Protein AF-A0A3D0SED1-F1 (afdb_monomer_lite)

Structure (mmCIF, N/CA/C/O backbone):
data_AF-A0A3D0SED1-F1
#
_entry.id   AF-A0A3D0SED1-F1
#
loop_
_atom_site.group_PDB
_atom_site.id
_atom_site.type_symbol
_atom_site.label_atom_id
_atom_site.label_alt_id
_atom_site.label_comp_id
_atom_site.label_asym_id
_atom_site.label_entity_id
_atom_site.label_seq_id
_atom_site.pdbx_PDB_ins_code
_atom_site.Cartn_x
_atom_site.Cartn_y
_atom_site.Cartn_z
_atom_site.occupancy
_atom_site.B_iso_or_equiv
_atom_site.auth_seq_id
_atom_site.auth_comp_id
_atom_site.auth_asym_id
_atom_site.auth_atom_id
_atom_site.pdbx_PDB_model_num
ATOM 1 N N . MET A 1 1 ? 14.960 -1.682 0.510 1.00 45.69 1 MET A N 1
ATOM 2 C CA . MET A 1 1 ? 14.486 -1.240 1.834 1.00 45.69 1 MET A CA 1
ATOM 3 C C . MET A 1 1 ? 13.355 -2.169 2.238 1.00 45.69 1 MET A C 1
ATOM 5 O O . MET A 1 1 ? 12.245 -2.011 1.756 1.00 45.69 1 MET A O 1
ATOM 9 N N . TYR A 1 2 ? 13.672 -3.222 2.992 1.00 47.41 2 TYR A N 1
ATOM 10 C CA . TYR A 1 2 ? 12.662 -4.076 3.616 1.00 47.41 2 TYR A CA 1
ATOM 11 C C . TYR A 1 2 ? 12.161 -3.319 4.845 1.00 47.41 2 TYR A C 1
ATOM 13 O O . TYR A 1 2 ? 12.913 -3.171 5.805 1.00 47.41 2 TYR A O 1
ATOM 21 N N . TYR A 1 3 ? 10.938 -2.792 4.810 1.00 55.44 3 TYR A N 1
ATOM 22 C CA . TYR A 1 3 ? 10.293 -2.352 6.043 1.00 55.44 3 TYR A CA 1
ATOM 23 C C . TYR A 1 3 ? 9.943 -3.612 6.838 1.00 55.44 3 TYR A C 1
ATOM 25 O O . TYR A 1 3 ? 9.195 -4.444 6.315 1.00 55.44 3 TYR A O 1
ATOM 33 N N . PRO A 1 4 ? 10.480 -3.806 8.057 1.00 55.47 4 PRO A N 1
ATOM 34 C CA . PRO A 1 4 ? 10.055 -4.914 8.890 1.00 55.47 4 PRO A CA 1
ATOM 35 C C . PRO A 1 4 ? 8.560 -4.737 9.139 1.00 55.47 4 PRO A C 1
ATOM 37 O O . PRO A 1 4 ? 8.108 -3.704 9.636 1.00 55.47 4 PRO A O 1
ATOM 40 N N . PHE A 1 5 ? 7.802 -5.738 8.709 1.00 58.34 5 PHE A N 1
ATOM 41 C CA . PHE A 1 5 ? 6.358 -5.823 8.812 1.00 58.34 5 PHE A CA 1
ATOM 42 C C . PHE A 1 5 ? 5.927 -5.626 10.269 1.00 58.34 5 PHE A C 1
ATOM 44 O O . PHE A 1 5 ? 5.911 -6.557 11.070 1.00 58.34 5 PHE A O 1
ATOM 51 N N . SER A 1 6 ? 5.606 -4.390 10.650 1.00 65.12 6 SER A N 1
ATOM 52 C CA . SER A 1 6 ? 5.212 -4.068 12.021 1.00 65.12 6 SER A CA 1
ATOM 53 C C . SER A 1 6 ? 3.707 -4.266 12.171 1.00 65.12 6 SER A C 1
ATOM 55 O O . SER A 1 6 ? 2.953 -3.332 12.449 1.00 65.12 6 SER A O 1
ATOM 57 N N . TRP A 1 7 ? 3.254 -5.507 11.958 1.00 68.19 7 TRP A N 1
ATOM 58 C CA . TRP A 1 7 ? 1.855 -5.896 12.162 1.00 68.19 7 TRP A CA 1
ATOM 59 C C . TRP A 1 7 ? 1.378 -5.530 13.568 1.00 68.19 7 TRP A C 1
ATOM 61 O O . TRP A 1 7 ? 0.253 -5.078 13.749 1.00 68.19 7 TRP A O 1
ATOM 71 N N . ILE A 1 8 ? 2.300 -5.583 14.529 1.00 71.62 8 ILE A N 1
ATOM 72 C CA . ILE A 1 8 ? 2.125 -5.173 15.922 1.00 71.62 8 ILE A CA 1
ATOM 73 C C . ILE A 1 8 ? 1.578 -3.745 16.039 1.00 71.62 8 ILE A C 1
ATOM 75 O O . ILE A 1 8 ? 0.652 -3.522 16.808 1.00 71.62 8 ILE A O 1
ATOM 79 N N . LYS A 1 9 ? 2.068 -2.774 15.254 1.00 74.94 9 LYS A N 1
ATOM 80 C CA . LYS A 1 9 ? 1.563 -1.387 15.310 1.00 74.94 9 LYS A CA 1
ATOM 81 C C . LYS A 1 9 ? 0.135 -1.263 14.779 1.00 74.94 9 LYS A C 1
ATOM 83 O O . LYS A 1 9 ? -0.643 -0.458 15.286 1.00 74.94 9 LYS A O 1
ATOM 88 N N . SER A 1 10 ? -0.209 -2.052 13.762 1.00 73.69 10 SER A N 1
ATOM 89 C CA . SER A 1 10 ? -1.560 -2.058 13.188 1.00 73.69 10 SER A CA 1
ATOM 90 C C . SER A 1 10 ? -2.554 -2.735 14.129 1.00 73.69 10 SER A C 1
ATOM 92 O O . SER A 1 10 ? -3.628 -2.190 14.373 1.00 73.69 10 SER A O 1
ATOM 94 N N . VAL A 1 11 ? -2.160 -3.864 14.725 1.00 77.12 11 VAL A N 1
ATOM 95 C CA . VAL A 1 11 ? -2.939 -4.558 15.756 1.00 77.12 11 VAL A CA 1
ATOM 96 C C . VAL A 1 11 ? -3.101 -3.674 16.991 1.00 77.12 11 VAL A C 1
ATOM 98 O O . VAL A 1 11 ? -4.217 -3.510 17.460 1.00 77.12 11 VAL A O 1
ATOM 101 N N . ALA A 1 12 ? -2.042 -3.013 17.464 1.00 81.56 12 ALA A N 1
ATOM 102 C CA . ALA A 1 12 ? -2.124 -2.095 18.600 1.00 81.56 12 ALA A CA 1
ATOM 103 C C . ALA A 1 12 ? -3.096 -0.932 18.344 1.00 81.56 12 ALA A C 1
ATOM 105 O O . ALA A 1 12 ? -3.866 -0.574 19.229 1.00 81.56 12 ALA A O 1
ATOM 106 N N . ARG A 1 13 ? -3.112 -0.368 17.128 1.00 81.00 13 ARG A N 1
ATOM 107 C CA . ARG A 1 13 ? -4.069 0.684 16.749 1.00 81.00 13 ARG A CA 1
ATOM 108 C C . ARG A 1 13 ? -5.511 0.169 16.731 1.00 81.00 13 ARG A C 1
ATOM 110 O O . ARG A 1 13 ? -6.398 0.875 17.198 1.00 81.00 13 ARG A O 1
ATOM 117 N N . LEU A 1 14 ? -5.740 -1.042 16.217 1.00 82.00 14 LEU A N 1
ATOM 118 C CA . LEU A 1 14 ? -7.056 -1.692 16.240 1.00 82.00 14 LE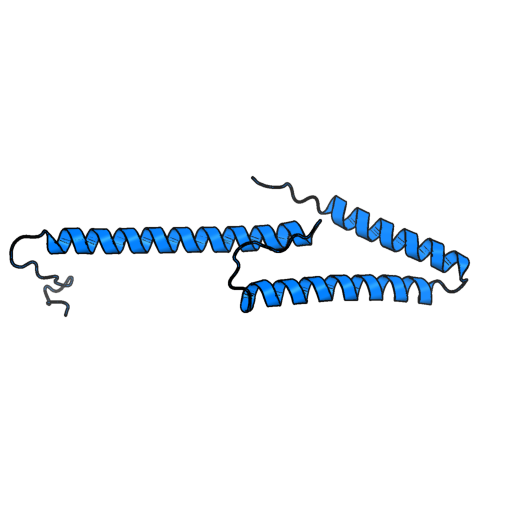U A CA 1
ATOM 119 C C . LEU A 1 14 ? -7.523 -1.960 17.672 1.00 82.00 14 LEU A C 1
ATOM 121 O O . LEU A 1 14 ? -8.655 -1.638 18.014 1.00 82.00 14 LEU A O 1
ATOM 125 N N . VAL A 1 15 ? -6.640 -2.493 18.515 1.00 82.00 15 VAL A N 1
ATOM 126 C CA . VAL A 1 15 ? -6.924 -2.767 19.926 1.00 82.00 15 VAL A CA 1
ATOM 127 C C . VAL A 1 15 ? -7.225 -1.470 20.676 1.00 82.00 15 VAL A C 1
ATOM 129 O O . VAL A 1 15 ? -8.226 -1.410 21.376 1.00 82.00 15 VAL A O 1
ATOM 132 N N . LEU A 1 16 ? -6.444 -0.404 20.475 1.00 84.88 16 LEU A N 1
ATOM 133 C CA . LEU A 1 16 ? -6.727 0.916 21.054 1.00 84.88 16 LEU A CA 1
ATOM 134 C C . LEU A 1 16 ? -8.086 1.469 20.615 1.00 84.88 16 LEU A C 1
ATOM 136 O O . LEU A 1 16 ? -8.814 2.021 21.434 1.00 84.88 16 LEU A O 1
ATOM 140 N N . PHE A 1 17 ? -8.441 1.306 19.340 1.00 84.12 17 PHE A N 1
ATOM 141 C CA . PHE A 1 17 ? -9.738 1.738 18.826 1.00 84.12 17 PHE A CA 1
ATOM 142 C C . PHE A 1 17 ? -10.890 0.952 19.464 1.00 84.12 17 PHE A C 1
ATOM 144 O O . PHE A 1 17 ? -11.892 1.539 19.863 1.00 84.12 17 PHE A O 1
ATOM 151 N N . LEU A 1 18 ? -10.732 -0.364 19.620 1.00 82.00 18 LEU A N 1
ATOM 152 C CA . LEU A 1 18 ? -11.713 -1.205 20.306 1.00 82.00 18 LEU A CA 1
ATOM 153 C C . LEU A 1 18 ? -11.826 -0.859 21.794 1.00 82.00 18 LEU A C 1
ATOM 155 O O . LEU A 1 18 ? -12.938 -0.773 22.299 1.00 82.00 18 LEU A O 1
ATOM 159 N N . ILE A 1 19 ? -10.708 -0.597 22.479 1.00 84.06 19 ILE A N 1
ATOM 160 C CA . ILE A 1 19 ? -10.701 -0.152 23.881 1.00 84.06 19 ILE A CA 1
ATOM 161 C C . ILE A 1 19 ? -11.440 1.182 24.019 1.00 84.06 19 ILE A C 1
ATOM 163 O O . ILE A 1 19 ? -12.254 1.337 24.923 1.00 84.06 19 ILE A O 1
ATOM 167 N N . PHE A 1 20 ? -11.213 2.125 23.103 1.00 86.44 20 PHE A N 1
ATOM 168 C CA . PHE A 1 20 ? -11.913 3.408 23.099 1.00 86.44 20 PHE A CA 1
ATOM 169 C C . PHE A 1 20 ? -13.435 3.228 22.981 1.00 86.44 20 PHE A C 1
ATOM 171 O O . PHE A 1 20 ? -14.188 3.800 23.766 1.00 86.44 20 PHE A O 1
ATOM 178 N N . PHE A 1 21 ? -13.893 2.374 22.061 1.00 81.50 21 PHE A N 1
ATOM 179 C CA . PHE A 1 21 ? -15.319 2.058 21.927 1.00 81.50 21 PHE A CA 1
ATOM 180 C C . PHE A 1 21 ? -15.878 1.248 23.102 1.00 81.50 21 PHE A C 1
ATOM 182 O O . PHE A 1 21 ? -17.034 1.443 23.466 1.00 81.50 21 PHE A O 1
ATOM 189 N N . ALA A 1 22 ? -15.076 0.390 23.734 1.00 80.19 22 ALA A N 1
ATOM 190 C CA . ALA A 1 22 ? -15.479 -0.343 24.931 1.00 80.19 22 ALA A CA 1
ATOM 191 C C . ALA A 1 22 ? -15.704 0.597 26.128 1.00 80.19 22 ALA A C 1
ATOM 193 O O . ALA A 1 22 ? -16.687 0.441 26.846 1.00 80.19 22 ALA A O 1
ATOM 194 N N . ILE A 1 23 ? -14.852 1.615 26.305 1.00 84.19 23 ILE A N 1
ATOM 195 C CA . ILE A 1 23 ? -15.023 2.642 27.348 1.00 84.19 23 ILE A CA 1
ATOM 196 C C . ILE A 1 23 ? -16.308 3.447 27.112 1.00 84.19 23 ILE A C 1
ATOM 198 O O . ILE A 1 23 ? -17.053 3.709 28.053 1.00 84.19 23 ILE A O 1
ATOM 202 N N . ILE A 1 24 ? -16.602 3.799 25.856 1.00 82.50 24 ILE A N 1
ATOM 203 C CA . ILE A 1 24 ? -17.859 4.473 25.494 1.00 82.50 24 ILE A CA 1
ATOM 204 C C . ILE A 1 24 ? -19.060 3.564 25.775 1.00 82.50 24 ILE A C 1
ATOM 206 O O . ILE A 1 24 ? -20.047 4.017 26.344 1.00 82.50 24 ILE A O 1
ATOM 210 N N . GLY A 1 25 ? -18.969 2.279 25.422 1.00 81.56 25 GLY A N 1
ATOM 211 C CA . GLY A 1 25 ? -20.021 1.299 25.696 1.00 81.56 25 GLY A CA 1
ATOM 212 C C . GLY A 1 25 ? -20.309 1.119 27.178 1.00 81.56 25 GLY A C 1
ATOM 213 O O . GLY A 1 25 ? -21.465 0.950 27.551 1.00 81.56 25 GLY A O 1
ATOM 214 N N . TRP A 1 26 ? -19.287 1.235 28.027 1.00 80.69 26 TRP A N 1
ATOM 215 C CA . TRP A 1 26 ? -19.477 1.195 29.472 1.00 80.69 26 TRP A CA 1
ATOM 216 C C . TRP A 1 26 ? -20.301 2.384 29.989 1.00 80.69 26 TRP A C 1
ATOM 218 O O . TRP A 1 26 ? -21.150 2.200 30.853 1.00 80.69 26 TRP A O 1
ATOM 228 N N . TYR A 1 27 ? -20.118 3.579 29.417 1.00 82.56 27 TYR A N 1
ATOM 229 C CA . TYR A 1 27 ? -20.892 4.777 29.776 1.00 82.56 27 TYR A CA 1
ATOM 230 C C . TYR A 1 27 ? -22.352 4.744 29.311 1.00 82.56 27 TYR A C 1
ATOM 232 O O . TYR A 1 27 ? -23.196 5.406 29.908 1.00 82.56 27 TYR A O 1
ATOM 240 N N . VAL A 1 28 ? -22.643 4.026 28.226 1.00 81.00 28 VAL A N 1
ATOM 241 C CA . VAL A 1 28 ? -23.977 3.977 27.603 1.00 81.00 28 VAL A CA 1
ATOM 242 C C . VAL A 1 28 ? -24.835 2.840 28.186 1.00 81.00 28 VAL A C 1
ATOM 244 O O . VAL A 1 28 ? -25.995 2.710 27.817 1.00 81.00 28 VAL A O 1
ATOM 247 N N . GLU A 1 29 ? -24.275 2.008 29.076 1.00 78.56 29 GLU A N 1
ATOM 248 C CA . GLU A 1 29 ? -24.861 0.758 29.610 1.00 78.56 29 GLU A CA 1
ATOM 249 C C . GLU A 1 29 ? -25.263 -0.283 28.541 1.00 78.56 29 GLU A C 1
ATOM 251 O O . GLU A 1 29 ? -25.678 -1.392 28.870 1.00 78.56 29 GLU A O 1
ATOM 256 N N . ASP A 1 30 ? -25.044 0.020 27.258 1.00 79.56 30 ASP A N 1
ATOM 257 C CA . ASP A 1 30 ? -25.325 -0.847 26.119 1.00 79.56 30 ASP A CA 1
ATOM 258 C C . ASP A 1 30 ? -24.040 -1.147 25.329 1.00 79.56 30 ASP A C 1
ATOM 260 O O . ASP A 1 30 ? -23.676 -0.512 24.329 1.00 79.56 30 ASP A O 1
ATOM 264 N N . MET A 1 31 ? -23.305 -2.142 25.827 1.00 79.88 31 MET A N 1
ATOM 265 C CA . MET A 1 31 ? -22.001 -2.527 25.286 1.00 79.88 31 MET A CA 1
ATOM 266 C C . MET A 1 31 ? -22.102 -3.137 23.880 1.00 79.88 31 MET A C 1
ATOM 268 O O . MET A 1 31 ? -21.176 -2.990 23.078 1.00 79.88 31 MET A O 1
ATOM 272 N N . LEU A 1 32 ? -23.227 -3.784 23.553 1.00 82.62 32 LEU A N 1
ATOM 273 C CA . LEU A 1 32 ? -23.454 -4.381 22.236 1.00 82.62 32 LEU A CA 1
ATOM 274 C C . LEU A 1 32 ? -23.554 -3.307 21.154 1.00 82.62 32 LEU A C 1
ATOM 276 O O . LEU A 1 32 ? -22.863 -3.411 20.138 1.00 82.62 32 LEU A O 1
ATOM 280 N N . LEU A 1 33 ? -24.350 -2.256 21.378 1.00 83.94 33 LEU A N 1
ATOM 281 C CA . LEU A 1 33 ? -24.481 -1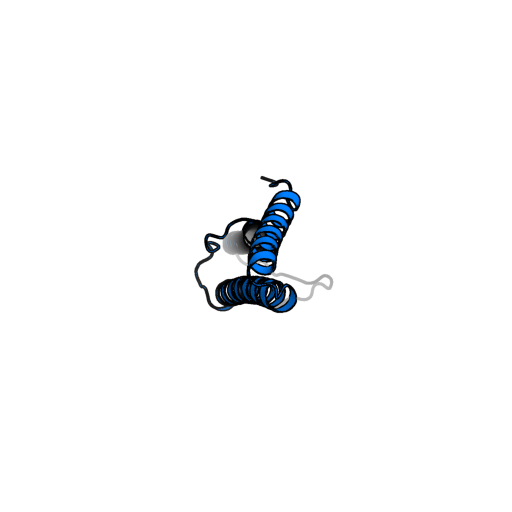.156 20.419 1.00 83.94 33 LEU A CA 1
ATOM 282 C C . LEU A 1 33 ? -23.159 -0.413 20.204 1.00 83.94 33 LEU A C 1
ATOM 284 O O . LEU A 1 33 ? -22.794 -0.118 19.063 1.00 83.94 33 LEU A O 1
ATOM 288 N N . ALA A 1 34 ? -22.405 -0.151 21.273 1.00 83.44 34 ALA A N 1
ATOM 289 C CA . ALA A 1 34 ? -21.128 0.551 21.172 1.00 83.44 34 ALA A CA 1
ATOM 290 C C . ALA A 1 34 ? -20.080 -0.243 20.376 1.00 83.44 34 ALA A C 1
ATOM 292 O O . ALA A 1 34 ? -19.441 0.300 19.469 1.00 83.44 34 ALA A O 1
ATOM 293 N N . VAL A 1 35 ? -19.934 -1.542 20.657 1.00 82.44 35 VAL A N 1
ATOM 294 C CA . VAL A 1 35 ? -19.011 -2.409 19.910 1.00 82.44 35 VAL A CA 1
ATOM 295 C C . VAL A 1 35 ? -19.474 -2.575 18.462 1.00 82.44 35 VAL A C 1
ATOM 297 O O . VAL A 1 35 ? -18.646 -2.504 17.552 1.00 82.44 35 VAL A O 1
ATOM 300 N N . ALA A 1 36 ? -20.781 -2.725 18.219 1.00 86.81 36 ALA A N 1
ATOM 301 C CA . ALA A 1 36 ? -21.337 -2.814 16.870 1.00 86.81 36 ALA A CA 1
ATOM 302 C C . ALA A 1 36 ? -21.055 -1.547 16.046 1.00 86.81 36 ALA A C 1
ATOM 304 O O . ALA A 1 36 ? -20.641 -1.647 14.887 1.00 86.81 36 ALA A O 1
ATOM 305 N N . MET A 1 37 ? -21.194 -0.356 16.637 1.00 85.44 37 MET A N 1
ATOM 306 C CA . MET A 1 37 ? -20.834 0.901 15.973 1.00 85.44 37 MET A CA 1
ATOM 307 C C . MET A 1 37 ? -19.335 0.988 15.674 1.00 85.44 37 MET A C 1
ATOM 309 O O . MET A 1 37 ? -18.957 1.320 14.548 1.00 85.44 37 MET A O 1
ATOM 313 N N . GLY A 1 38 ? -18.477 0.638 16.636 1.00 85.94 38 GLY A N 1
ATOM 314 C CA . GLY A 1 38 ? -17.026 0.625 16.438 1.00 85.94 38 GLY A CA 1
ATOM 315 C C . GLY A 1 38 ? -16.592 -0.339 15.328 1.00 85.94 38 GLY A C 1
ATOM 316 O O . GLY A 1 38 ? -15.809 0.026 14.447 1.00 85.94 38 GLY A O 1
ATOM 317 N N . ALA A 1 39 ? -17.157 -1.549 15.315 1.00 8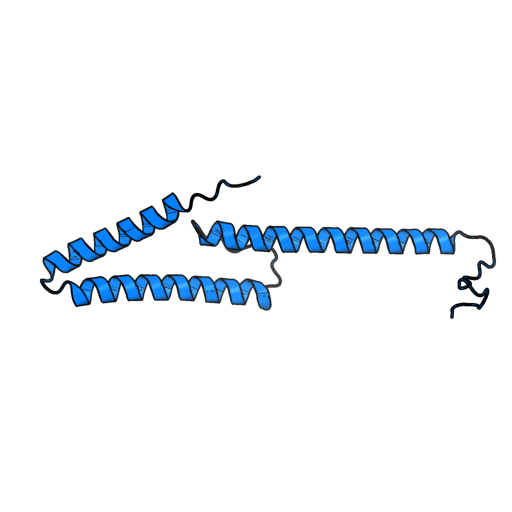5.88 39 ALA A N 1
ATOM 318 C CA . ALA A 1 39 ? -16.911 -2.549 14.280 1.00 85.88 39 ALA A CA 1
ATOM 319 C C . ALA A 1 39 ? -17.392 -2.074 12.900 1.00 85.88 39 ALA A C 1
ATOM 321 O O . ALA A 1 39 ? -16.660 -2.192 11.917 1.00 85.88 39 ALA A O 1
ATOM 322 N N . THR A 1 40 ? -18.580 -1.471 12.827 1.00 89.94 40 THR A N 1
ATOM 323 C CA . THR A 1 40 ? -19.125 -0.917 11.578 1.00 89.94 40 THR A CA 1
ATOM 324 C C . THR A 1 40 ? -18.245 0.213 11.042 1.00 89.94 40 THR A C 1
ATOM 326 O O . THR A 1 40 ? -17.927 0.236 9.854 1.00 89.94 40 THR A O 1
ATOM 329 N N . GLY A 1 41 ? -17.766 1.108 11.910 1.00 89.06 41 GLY A N 1
ATOM 330 C CA . GLY A 1 41 ? -16.826 2.164 11.531 1.00 89.06 41 GLY A CA 1
ATOM 331 C C . GLY A 1 41 ? -15.511 1.611 10.971 1.00 89.06 41 GLY A C 1
ATOM 332 O O . GLY A 1 41 ? -15.052 2.046 9.912 1.00 89.06 41 GLY A O 1
ATOM 333 N N . LEU A 1 42 ? -14.931 0.598 11.626 1.00 87.19 42 LEU A N 1
ATOM 334 C CA . LEU A 1 42 ? -13.727 -0.081 11.134 1.00 87.19 42 LEU A CA 1
ATOM 335 C C . LEU A 1 42 ? -13.954 -0.760 9.780 1.00 87.19 42 LEU A C 1
ATOM 337 O O . LEU A 1 42 ? -13.081 -0.693 8.908 1.00 87.19 42 LEU A O 1
ATOM 341 N N . LEU A 1 43 ? -15.111 -1.396 9.587 1.00 89.25 43 LEU A N 1
ATOM 342 C CA . LEU A 1 43 ? -15.483 -2.017 8.318 1.00 89.25 43 LEU A CA 1
ATOM 343 C C . LEU A 1 43 ? -15.592 -0.978 7.203 1.00 89.25 43 LEU A C 1
ATOM 345 O O . LEU A 1 43 ? -14.988 -1.169 6.151 1.00 89.25 43 LEU A O 1
ATOM 349 N N . LEU A 1 44 ? -16.277 0.143 7.442 1.00 91.81 44 LEU A N 1
ATOM 350 C CA . LEU A 1 44 ? -16.415 1.223 6.460 1.00 91.81 44 LEU A CA 1
ATOM 351 C C . LEU A 1 44 ? -15.058 1.802 6.052 1.00 91.81 44 LEU A C 1
ATOM 353 O O . LEU A 1 44 ? -14.792 1.968 4.861 1.00 91.81 44 LEU A O 1
ATOM 357 N N . VAL A 1 45 ? -14.167 2.055 7.016 1.00 87.69 45 VAL A N 1
ATOM 358 C CA . VAL A 1 45 ? -12.814 2.558 6.733 1.00 87.69 45 VAL A CA 1
ATOM 359 C C . VAL A 1 45 ? -12.017 1.555 5.899 1.00 87.69 45 VAL A C 1
ATOM 361 O O . VAL A 1 45 ? -11.373 1.947 4.923 1.00 87.69 45 VAL A O 1
ATOM 364 N N . ASN A 1 46 ? -12.070 0.264 6.240 1.00 88.88 46 ASN A N 1
ATOM 365 C CA . ASN A 1 46 ? -11.403 -0.770 5.450 1.00 88.88 46 ASN A CA 1
ATOM 366 C C . ASN A 1 46 ? -11.989 -0.855 4.039 1.00 88.88 46 ASN A C 1
ATOM 368 O O . ASN A 1 46 ? -11.238 -0.853 3.068 1.00 88.88 46 ASN A O 1
ATOM 372 N N . TYR A 1 47 ? -13.311 -0.851 3.903 1.00 91.75 47 TYR A N 1
ATOM 373 C CA . TYR A 1 47 ? -13.967 -0.926 2.602 1.00 91.75 47 TYR A CA 1
ATOM 374 C C . TYR A 1 47 ? -13.626 0.280 1.718 1.00 91.75 47 TYR A C 1
ATOM 376 O O . TYR A 1 47 ? -13.359 0.133 0.524 1.00 91.75 47 TYR A O 1
ATOM 384 N N . TRP A 1 48 ? -13.530 1.473 2.308 1.00 89.38 48 TRP A N 1
ATOM 385 C CA . TRP A 1 48 ? -13.076 2.665 1.597 1.00 89.38 48 TRP A CA 1
ATOM 386 C C . TRP A 1 48 ? -11.620 2.522 1.127 1.00 89.38 48 TRP A C 1
ATOM 388 O O . TRP A 1 48 ? -11.302 2.852 -0.020 1.00 89.38 48 TRP A O 1
ATOM 398 N N . GLN A 1 49 ? -10.729 1.974 1.958 1.00 87.56 49 GLN A N 1
ATOM 399 C CA . GLN A 1 49 ? -9.347 1.693 1.552 1.00 87.56 49 GLN A CA 1
ATOM 400 C C . GLN A 1 49 ? -9.284 0.699 0.382 1.00 87.56 49 GLN A C 1
ATOM 402 O O . GLN A 1 49 ? -8.528 0.941 -0.564 1.00 87.56 49 GLN A O 1
ATOM 407 N N . LEU A 1 50 ? -10.113 -0.356 0.394 1.00 88.94 50 LEU A N 1
ATOM 408 C CA . LEU A 1 50 ? -10.249 -1.298 -0.726 1.00 88.94 50 LEU A CA 1
ATOM 409 C C . LEU A 1 50 ? -10.743 -0.602 -1.995 1.00 88.94 50 LEU A C 1
ATOM 411 O O . LEU A 1 50 ? -10.174 -0.800 -3.066 1.00 88.94 50 LEU A O 1
ATOM 415 N N . PHE A 1 51 ? -11.778 0.231 -1.894 1.00 90.19 51 PHE A N 1
ATOM 416 C CA . PHE A 1 51 ? -12.301 0.963 -3.044 1.00 90.19 51 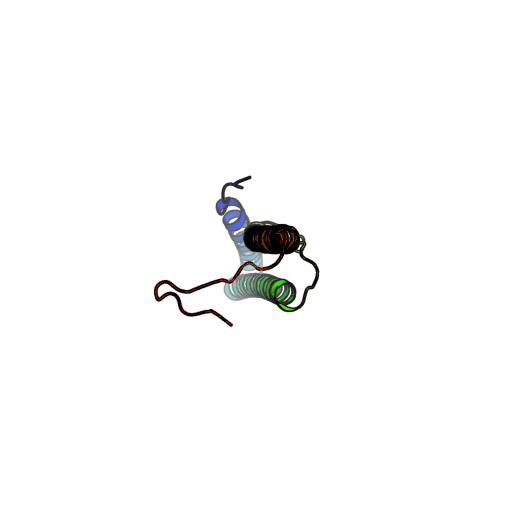PHE A CA 1
ATOM 417 C C . PHE A 1 51 ? -11.237 1.885 -3.652 1.00 90.19 51 PHE A C 1
ATOM 419 O O . PHE A 1 51 ? -11.054 1.921 -4.872 1.00 90.19 51 PHE A O 1
ATOM 426 N N . LYS A 1 52 ? -10.484 2.597 -2.804 1.00 88.19 52 LYS A N 1
ATOM 427 C CA . LYS A 1 52 ? -9.369 3.454 -3.227 1.00 88.19 52 LYS A CA 1
ATOM 428 C C . LYS A 1 52 ? -8.271 2.636 -3.912 1.00 88.19 52 LYS A C 1
ATOM 430 O O . LYS A 1 52 ? -7.761 3.072 -4.945 1.00 88.19 52 LYS A O 1
ATOM 435 N N . LEU A 1 53 ? -7.970 1.443 -3.394 1.00 88.75 53 LEU A N 1
ATOM 436 C CA . LEU A 1 53 ? -6.994 0.522 -3.974 1.00 88.75 53 LEU A CA 1
ATOM 437 C C . LEU A 1 53 ? -7.460 0.037 -5.349 1.00 88.75 53 LEU A C 1
ATOM 439 O O . LEU A 1 53 ? -6.700 0.110 -6.309 1.00 88.75 53 LEU A O 1
ATOM 443 N N . ASN A 1 54 ? -8.716 -0.396 -5.464 1.00 89.56 54 ASN A N 1
ATOM 444 C CA . ASN A 1 54 ? -9.304 -0.856 -6.718 1.00 89.56 54 ASN A CA 1
ATOM 445 C C . ASN A 1 54 ? -9.304 0.255 -7.777 1.00 89.56 54 ASN A C 1
ATOM 447 O O . ASN A 1 54 ? -8.862 0.068 -8.910 1.00 89.56 54 ASN A O 1
ATOM 451 N N . ARG A 1 55 ? -9.724 1.464 -7.395 1.00 88.12 55 ARG A N 1
ATOM 452 C CA . ARG A 1 55 ? -9.680 2.622 -8.291 1.00 88.12 55 ARG A CA 1
ATOM 453 C C . ARG A 1 55 ? -8.249 2.940 -8.724 1.00 88.12 55 ARG A C 1
ATOM 455 O O . ARG A 1 55 ? -8.027 3.256 -9.889 1.00 88.12 55 ARG A O 1
ATOM 462 N N . TRP A 1 56 ? -7.277 2.848 -7.820 1.00 88.62 56 TRP A N 1
ATOM 463 C CA . TRP A 1 56 ? -5.876 3.085 -8.154 1.00 88.62 56 TRP A CA 1
ATOM 464 C C . TRP A 1 56 ? -5.306 2.011 -9.091 1.00 88.62 56 TRP A C 1
ATOM 466 O O . TRP A 1 56 ? -4.706 2.357 -10.101 1.00 88.62 56 TRP A O 1
ATOM 476 N N . LEU A 1 57 ? -5.558 0.732 -8.819 1.00 86.19 57 LEU A N 1
ATOM 477 C CA . LEU A 1 57 ? -5.086 -0.388 -9.638 1.00 86.19 57 LEU A CA 1
ATOM 478 C C . LEU A 1 57 ? -5.643 -0.362 -11.064 1.00 86.19 57 LEU A C 1
ATOM 480 O O . LEU A 1 57 ? -4.902 -0.619 -12.009 1.00 86.19 57 LEU A O 1
ATOM 484 N N . TRP A 1 58 ? -6.936 -0.070 -11.211 1.00 84.56 58 TRP A N 1
ATOM 485 C CA . TRP A 1 58 ? -7.642 -0.265 -12.479 1.00 84.56 58 TRP A CA 1
ATOM 486 C C . TRP A 1 58 ? -7.887 1.028 -13.259 1.00 84.56 58 TRP A C 1
ATOM 488 O O . TRP A 1 58 ? -7.916 1.002 -14.484 1.00 84.56 58 TRP A O 1
ATOM 498 N N . HIS A 1 59 ? -8.055 2.165 -12.578 1.00 78.38 59 HIS A N 1
ATOM 499 C CA . HIS A 1 59 ? -8.486 3.414 -13.220 1.00 78.38 59 HIS A CA 1
ATOM 500 C C . HIS A 1 59 ? -7.435 4.529 -13.167 1.00 78.38 59 HIS A C 1
ATOM 502 O O . HIS A 1 59 ? -7.545 5.514 -13.900 1.00 78.38 59 HIS A O 1
ATOM 508 N N . SER A 1 60 ? -6.415 4.423 -12.312 1.00 74.06 60 SER A N 1
ATOM 509 C CA . SER A 1 60 ? -5.391 5.462 -12.212 1.00 74.06 60 SER A CA 1
ATOM 510 C C . SER A 1 60 ? -4.295 5.261 -13.254 1.00 74.06 60 SER A C 1
ATOM 512 O O . SER A 1 60 ? -3.602 4.250 -13.267 1.00 74.06 60 SER A O 1
ATOM 514 N N . ARG A 1 61 ? -4.048 6.292 -14.071 1.00 65.06 61 ARG A N 1
ATOM 515 C CA . ARG A 1 61 ? -2.817 6.388 -14.881 1.00 65.06 61 ARG A CA 1
ATOM 516 C C . ARG A 1 61 ? -1.596 6.817 -14.056 1.00 65.06 61 ARG A C 1
ATOM 518 O O . ARG A 1 61 ? -0.476 6.791 -14.560 1.00 65.06 61 ARG A O 1
ATOM 525 N N . LYS A 1 62 ? -1.797 7.256 -12.805 1.00 72.88 62 LYS A N 1
ATOM 526 C CA . LYS A 1 62 ? -0.717 7.673 -11.901 1.00 72.88 62 LYS A CA 1
ATOM 527 C C . LYS A 1 62 ? -0.127 6.454 -11.209 1.00 72.88 62 LYS A C 1
ATOM 529 O O . LYS A 1 62 ? -0.846 5.723 -10.534 1.00 72.88 62 LYS A O 1
ATOM 534 N N . MET A 1 63 ? 1.186 6.296 -11.353 1.00 67.75 63 MET A N 1
ATOM 535 C CA . MET A 1 63 ? 1.928 5.164 -10.803 1.00 67.75 63 MET A CA 1
ATOM 536 C C . MET A 1 63 ? 2.230 5.326 -9.310 1.00 67.75 63 MET A C 1
ATOM 538 O O . MET A 1 63 ? 2.490 4.337 -8.642 1.00 67.75 63 MET A O 1
ATOM 542 N N . SER A 1 64 ? 2.194 6.546 -8.768 1.00 73.38 64 SER A N 1
ATOM 543 C CA . SER A 1 64 ? 2.430 6.767 -7.342 1.00 73.38 64 SER A CA 1
ATOM 544 C C . SER A 1 64 ? 1.261 6.226 -6.511 1.00 73.38 64 SER A C 1
ATOM 546 O O . SER A 1 64 ? 0.108 6.560 -6.815 1.00 73.38 64 SER A O 1
ATOM 548 N N . PRO A 1 65 ? 1.528 5.412 -5.474 1.00 78.50 65 PRO A N 1
ATOM 549 C CA . PRO A 1 65 ? 0.488 4.982 -4.555 1.00 78.50 65 PRO A CA 1
ATOM 550 C C . PRO A 1 65 ? -0.089 6.197 -3.809 1.00 78.50 65 PRO A C 1
ATOM 552 O O . PRO A 1 65 ? 0.631 7.169 -3.560 1.00 78.50 65 PRO A O 1
ATOM 555 N N . PRO A 1 66 ? -1.388 6.192 -3.469 1.00 78.44 66 PRO A N 1
ATOM 556 C CA . PRO A 1 66 ? -1.944 7.196 -2.573 1.00 78.44 66 PRO A CA 1
ATOM 557 C C . PRO A 1 66 ? -1.255 7.135 -1.205 1.00 78.44 66 PRO A C 1
ATOM 559 O O . PRO A 1 66 ? -0.933 6.051 -0.729 1.00 78.44 66 PRO A O 1
ATOM 562 N N . SER A 1 67 ? -1.086 8.283 -0.544 1.00 75.38 67 SER A N 1
ATOM 563 C CA . SER A 1 67 ? -0.608 8.316 0.839 1.00 75.38 67 SER A CA 1
ATOM 564 C C . SER A 1 67 ? -1.629 7.632 1.752 1.00 75.38 67 SER A C 1
ATOM 566 O O . SER A 1 67 ? -2.796 8.029 1.841 1.00 75.38 67 SER A O 1
ATOM 568 N N . VAL A 1 68 ? -1.192 6.556 2.393 1.00 76.88 68 VAL A N 1
ATOM 569 C CA . VAL A 1 68 ? -1.931 5.792 3.400 1.00 76.88 68 VAL A CA 1
ATOM 570 C C . VAL A 1 68 ? -0.941 5.373 4.473 1.00 76.88 68 VAL A C 1
ATOM 572 O O . VAL A 1 68 ? 0.226 5.165 4.170 1.00 76.88 68 VAL A O 1
ATOM 575 N N . SER A 1 69 ? -1.399 5.281 5.720 1.00 73.44 69 SER A N 1
ATOM 576 C CA . SER A 1 69 ? -0.554 4.904 6.854 1.00 73.44 69 SER A CA 1
ATOM 577 C C . SER A 1 69 ? -0.898 3.511 7.376 1.00 73.44 69 SER A C 1
ATOM 579 O O . SER A 1 69 ? -2.055 3.079 7.334 1.00 73.44 69 SER A O 1
ATOM 581 N N . GLY A 1 70 ? 0.097 2.824 7.936 1.00 77.00 70 GLY A N 1
ATOM 582 C CA . GLY A 1 70 ? -0.095 1.555 8.645 1.00 77.00 70 GLY A CA 1
ATOM 583 C C . GLY A 1 70 ? -0.136 0.346 7.710 1.00 77.00 70 GLY A C 1
ATOM 584 O O . GLY A 1 70 ? 0.649 0.263 6.775 1.00 77.00 70 GLY A O 1
ATOM 585 N N . LEU A 1 71 ? -1.033 -0.615 7.963 1.00 79.62 71 LEU A N 1
ATOM 586 C CA . LEU A 1 71 ? -1.096 -1.865 7.187 1.00 79.62 71 LEU A CA 1
ATOM 587 C C . LEU A 1 71 ? -1.252 -1.621 5.680 1.00 79.62 71 LEU A C 1
ATOM 589 O O . LEU A 1 71 ? -0.609 -2.280 4.865 1.00 79.62 71 LEU A O 1
ATOM 593 N N . TRP A 1 72 ? -2.097 -0.657 5.321 1.00 83.62 72 TRP A N 1
ATOM 594 C CA . TRP A 1 72 ? -2.371 -0.330 3.932 1.00 83.62 72 TRP A CA 1
ATOM 595 C C . TRP A 1 72 ? -1.125 0.205 3.224 1.00 83.62 72 TRP A C 1
ATOM 597 O O . TRP A 1 72 ? -0.841 -0.247 2.124 1.00 83.62 72 TRP A O 1
ATOM 607 N N . GLU A 1 73 ? -0.321 1.053 3.865 1.00 83.81 73 GLU A N 1
ATOM 608 C CA . GLU A 1 73 ? 0.947 1.564 3.315 1.00 83.81 73 GLU A CA 1
ATOM 609 C C . GLU A 1 73 ? 1.812 0.448 2.723 1.00 83.81 73 GLU A C 1
ATOM 611 O O . GLU A 1 73 ? 2.179 0.495 1.553 1.00 83.81 73 GLU A O 1
ATOM 616 N N . HIS A 1 74 ? 2.009 -0.626 3.488 1.00 81.94 74 HIS A N 1
ATOM 617 C CA . HIS A 1 74 ? 2.814 -1.764 3.061 1.00 81.94 74 HIS A CA 1
ATOM 618 C C . HIS A 1 74 ? 2.214 -2.510 1.860 1.00 81.94 74 HIS A C 1
ATOM 620 O O . HIS A 1 74 ? 2.938 -2.913 0.949 1.00 81.94 74 HIS A O 1
ATOM 626 N N . ILE A 1 75 ? 0.887 -2.676 1.830 1.00 85.31 75 ILE A N 1
ATOM 627 C CA . ILE A 1 75 ? 0.182 -3.313 0.707 1.00 85.31 75 ILE A CA 1
ATOM 628 C C . ILE A 1 75 ? 0.351 -2.469 -0.563 1.00 85.31 75 ILE A C 1
ATOM 630 O O . ILE A 1 75 ? 0.721 -2.991 -1.617 1.00 85.31 75 ILE A O 1
ATOM 634 N N . TYR A 1 76 ? 0.117 -1.158 -0.461 1.00 87.19 76 TYR A N 1
ATOM 635 C CA . TYR A 1 76 ? 0.253 -0.230 -1.581 1.00 87.19 76 TYR A CA 1
ATOM 636 C C . TYR A 1 76 ? 1.704 -0.160 -2.086 1.00 87.19 76 TYR A C 1
ATOM 638 O O . TYR A 1 76 ? 1.933 -0.217 -3.296 1.00 87.19 76 TYR A O 1
ATOM 646 N N . GLU A 1 77 ? 2.688 -0.101 -1.185 1.00 85.56 77 GLU A N 1
ATOM 647 C CA . GLU A 1 77 ? 4.112 -0.120 -1.532 1.00 85.56 77 GLU A CA 1
ATOM 648 C C . GLU A 1 77 ? 4.546 -1.433 -2.185 1.00 85.56 77 GLU A C 1
ATOM 650 O O . GLU A 1 77 ? 5.267 -1.410 -3.185 1.00 85.56 77 GLU A O 1
ATOM 655 N N . GLY A 1 78 ? 4.094 -2.577 -1.665 1.00 87.06 78 GLY A N 1
ATOM 656 C CA . GLY A 1 78 ? 4.403 -3.890 -2.228 1.00 87.06 78 GLY A CA 1
ATOM 657 C C . GLY A 1 78 ? 3.910 -4.020 -3.669 1.00 87.06 78 GLY A C 1
ATOM 658 O O . GLY A 1 78 ? 4.670 -4.398 -4.565 1.00 87.06 78 GLY A O 1
ATOM 659 N N . ILE A 1 79 ? 2.660 -3.619 -3.921 1.00 88.69 79 ILE A N 1
ATOM 660 C CA . ILE A 1 79 ? 2.080 -3.592 -5.271 1.00 88.69 79 ILE A CA 1
ATOM 661 C C . ILE A 1 79 ? 2.862 -2.632 -6.174 1.00 88.69 79 ILE A C 1
ATOM 663 O O . ILE A 1 79 ? 3.235 -2.996 -7.294 1.00 88.69 79 ILE A O 1
ATOM 667 N N . TYR A 1 80 ? 3.158 -1.426 -5.686 1.00 87.88 80 TYR A N 1
ATOM 668 C CA . TYR A 1 80 ? 3.928 -0.432 -6.430 1.00 87.88 80 TYR A CA 1
ATOM 669 C C . TYR A 1 80 ? 5.322 -0.950 -6.817 1.00 87.88 80 TYR A C 1
ATOM 671 O O . TYR A 1 80 ? 5.758 -0.791 -7.963 1.00 87.88 80 TYR A O 1
ATOM 679 N N . TYR A 1 81 ? 6.010 -1.628 -5.897 1.00 87.94 81 TYR A N 1
ATOM 680 C CA . TYR A 1 81 ? 7.317 -2.228 -6.144 1.00 87.94 81 TYR A CA 1
ATOM 681 C C . TYR A 1 81 ? 7.255 -3.296 -7.244 1.00 87.94 81 TYR A C 1
ATOM 683 O O . TYR A 1 81 ? 8.071 -3.269 -8.173 1.00 87.94 81 TYR A O 1
ATOM 691 N N . LEU A 1 82 ? 6.263 -4.194 -7.200 1.00 88.00 82 LEU A N 1
ATOM 692 C CA . LEU A 1 82 ? 6.065 -5.210 -8.239 1.00 88.00 82 LEU A CA 1
ATOM 693 C C . LEU A 1 82 ? 5.786 -4.578 -9.610 1.00 88.00 82 LEU A C 1
ATOM 695 O O . LEU A 1 82 ? 6.407 -4.965 -10.604 1.00 88.00 82 LEU A O 1
ATOM 699 N N . GLN A 1 83 ? 4.904 -3.575 -9.676 1.00 88.44 83 GLN A N 1
ATOM 700 C CA . GLN A 1 83 ? 4.608 -2.864 -10.924 1.00 88.44 83 GLN A CA 1
ATOM 701 C C . GLN A 1 83 ? 5.855 -2.182 -11.499 1.00 88.44 83 GLN A C 1
ATOM 703 O O . GLN A 1 83 ? 6.137 -2.293 -12.697 1.00 88.44 83 GLN A O 1
ATOM 708 N N . ARG A 1 84 ? 6.644 -1.517 -10.647 1.00 88.94 84 ARG A N 1
ATOM 709 C CA . ARG A 1 84 ? 7.901 -0.873 -11.044 1.00 88.94 84 ARG A CA 1
ATOM 710 C C . ARG A 1 84 ? 8.907 -1.892 -11.578 1.00 88.94 84 ARG A C 1
ATOM 712 O O . ARG A 1 84 ? 9.496 -1.663 -12.635 1.00 88.94 84 ARG A O 1
ATOM 719 N N . ARG A 1 85 ? 9.063 -3.035 -10.903 1.00 90.69 85 ARG A N 1
ATOM 720 C CA . ARG A 1 85 ? 9.948 -4.126 -11.338 1.00 90.69 85 ARG A CA 1
ATOM 721 C C . ARG A 1 85 ? 9.528 -4.689 -12.696 1.00 90.69 85 ARG A C 1
ATOM 723 O O . ARG A 1 85 ? 10.373 -4.836 -13.575 1.00 90.69 85 ARG A O 1
ATOM 730 N N . ASN A 1 86 ? 8.236 -4.947 -12.901 1.00 89.38 86 ASN A N 1
ATOM 731 C CA . ASN A 1 86 ? 7.720 -5.451 -14.176 1.00 89.38 86 ASN A CA 1
ATOM 732 C C . ASN A 1 86 ? 7.930 -4.455 -15.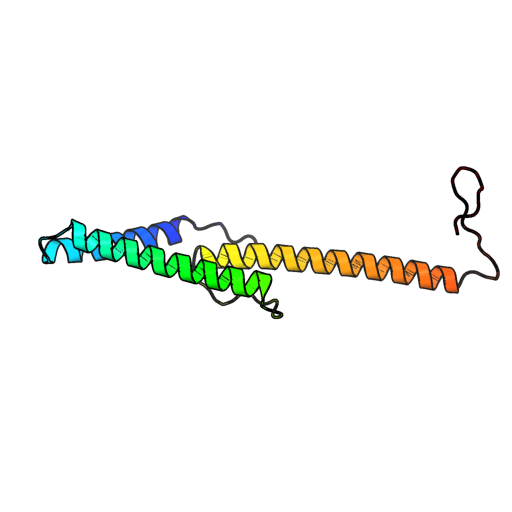321 1.00 89.38 86 ASN A C 1
ATOM 734 O O . ASN A 1 86 ? 8.306 -4.852 -16.424 1.00 89.38 86 ASN A O 1
ATOM 738 N N . ARG A 1 87 ? 7.751 -3.155 -15.064 1.00 88.50 87 ARG A N 1
ATOM 739 C CA . ARG A 1 87 ? 8.026 -2.119 -16.064 1.00 88.50 87 ARG A CA 1
ATOM 740 C C . ARG A 1 87 ? 9.504 -2.067 -16.446 1.00 88.50 87 ARG A C 1
ATOM 742 O O . ARG A 1 87 ? 9.805 -1.937 -17.629 1.00 88.50 87 ARG A O 1
ATOM 749 N N . ASN A 1 88 ? 10.408 -2.174 -15.475 1.00 91.75 88 ASN A N 1
ATOM 750 C CA . ASN A 1 88 ? 11.846 -2.181 -15.744 1.00 91.75 88 ASN A CA 1
ATOM 751 C C . ASN A 1 88 ? 12.244 -3.386 -16.604 1.00 91.75 88 ASN A C 1
ATOM 753 O O . ASN A 1 88 ? 12.866 -3.192 -17.642 1.00 91.75 88 ASN A O 1
ATOM 757 N N . LYS A 1 89 ? 11.760 -4.588 -16.266 1.00 91.25 89 LYS A N 1
ATOM 758 C CA . LYS A 1 89 ? 11.979 -5.791 -17.085 1.00 91.25 89 LYS A CA 1
ATOM 759 C C . LYS A 1 89 ? 11.474 -5.626 -18.522 1.00 91.25 89 LYS A C 1
ATOM 761 O O . LYS A 1 89 ? 12.176 -5.957 -19.468 1.00 91.25 89 LYS A O 1
ATOM 766 N N . ARG A 1 90 ? 10.270 -5.067 -18.711 1.00 91.94 90 ARG A N 1
ATOM 767 C CA . ARG A 1 90 ? 9.727 -4.794 -20.058 1.00 91.94 90 ARG A CA 1
ATOM 768 C C . ARG A 1 90 ? 10.592 -3.811 -20.850 1.00 91.94 90 ARG A C 1
ATOM 770 O O . ARG A 1 90 ? 10.763 -3.989 -22.050 1.00 91.94 90 ARG A O 1
ATOM 777 N N . LYS A 1 91 ? 11.141 -2.785 -20.191 1.00 92.81 91 LYS A N 1
ATOM 778 C CA . LYS A 1 91 ? 12.058 -1.829 -20.827 1.00 92.81 91 LYS A CA 1
ATOM 779 C C . LYS A 1 91 ? 13.377 -2.474 -21.234 1.00 92.81 91 LYS A C 1
ATOM 781 O O . LYS A 1 91 ? 13.848 -2.200 -22.329 1.00 92.81 91 LYS A O 1
ATOM 786 N N . GLU A 1 92 ? 13.950 -3.311 -20.375 1.00 93.62 92 GLU A N 1
ATOM 787 C CA . GLU A 1 92 ? 15.187 -4.044 -20.667 1.00 93.62 92 GLU A CA 1
ATOM 788 C C . GLU A 1 92 ? 15.010 -4.959 -21.881 1.00 93.62 92 GLU A C 1
ATOM 790 O O . GLU A 1 92 ? 15.815 -4.905 -22.806 1.00 93.62 92 GLU A O 1
ATOM 795 N N . LEU A 1 93 ? 13.907 -5.713 -21.933 1.00 92.81 93 LEU A N 1
ATOM 796 C CA . LEU A 1 93 ? 13.570 -6.552 -23.087 1.00 92.81 93 LEU A CA 1
ATOM 797 C C . LEU A 1 93 ? 13.389 -5.722 -24.364 1.00 92.81 93 LEU A C 1
ATOM 799 O O . LEU A 1 93 ? 13.937 -6.069 -25.404 1.00 92.81 93 LEU A O 1
ATOM 803 N N . GLY A 1 94 ? 12.677 -4.595 -24.287 1.00 92.31 94 GLY A N 1
ATOM 804 C CA . GLY A 1 94 ? 12.514 -3.695 -25.431 1.00 92.31 94 GLY A CA 1
ATOM 805 C C . GLY A 1 94 ? 13.840 -3.107 -25.923 1.00 92.31 94 GLY A C 1
ATOM 806 O O . GLY A 1 94 ? 14.067 -3.018 -27.126 1.00 92.31 94 GLY A O 1
ATOM 807 N N . ALA A 1 95 ? 14.740 -2.744 -25.007 1.00 92.69 95 ALA A N 1
ATOM 808 C CA . ALA A 1 95 ? 16.072 -2.256 -25.350 1.00 92.69 95 ALA A CA 1
ATOM 809 C C . ALA A 1 95 ? 16.933 -3.347 -26.004 1.00 92.69 95 ALA A C 1
ATOM 811 O O . ALA A 1 95 ? 17.653 -3.064 -26.957 1.00 92.69 95 ALA A O 1
ATOM 812 N N . LEU A 1 96 ? 16.834 -4.588 -25.525 1.00 91.50 96 LEU A N 1
ATOM 813 C CA . LEU A 1 96 ? 17.522 -5.735 -26.109 1.00 91.50 96 LEU A CA 1
ATOM 814 C C . LEU A 1 96 ? 17.043 -5.989 -27.545 1.00 91.50 96 LEU A C 1
ATOM 816 O O . LEU A 1 96 ? 17.864 -6.040 -28.454 1.00 91.50 96 LEU A O 1
ATOM 820 N N . VAL A 1 97 ? 15.725 -6.046 -27.764 1.00 91.12 97 VAL A N 1
ATOM 821 C CA . VAL A 1 97 ? 15.130 -6.191 -29.105 1.00 91.12 97 VAL A CA 1
ATOM 822 C C . VAL A 1 97 ? 15.573 -5.061 -30.034 1.00 91.12 97 VAL A C 1
ATOM 824 O O . VAL A 1 97 ? 15.959 -5.313 -31.173 1.00 91.12 97 VAL A O 1
ATOM 827 N N . LYS A 1 98 ? 15.576 -3.815 -29.545 1.00 89.38 98 LYS A N 1
ATOM 828 C CA . LYS A 1 98 ? 16.036 -2.661 -30.324 1.00 89.38 98 LYS A CA 1
ATOM 829 C C . LYS A 1 98 ? 17.496 -2.818 -30.769 1.00 89.38 98 LYS A C 1
ATOM 831 O O . LYS A 1 98 ? 17.782 -2.609 -31.941 1.00 89.38 98 LYS A O 1
ATOM 836 N N . ARG A 1 99 ? 18.390 -3.249 -29.873 1.00 87.62 99 ARG A N 1
ATOM 837 C CA . ARG A 1 99 ? 19.808 -3.494 -30.196 1.00 87.62 99 ARG A CA 1
ATOM 838 C C . ARG A 1 99 ? 20.002 -4.631 -31.199 1.00 87.62 99 ARG A C 1
ATOM 840 O O . ARG A 1 99 ? 20.856 -4.518 -32.068 1.00 87.62 99 ARG A O 1
ATOM 847 N N . PHE A 1 100 ? 19.214 -5.705 -31.106 1.00 87.25 100 PHE A N 1
ATOM 848 C CA . PHE A 1 100 ? 19.234 -6.778 -32.108 1.00 87.25 100 PHE A CA 1
ATOM 849 C C . PHE A 1 100 ? 18.849 -6.265 -33.497 1.00 87.25 100 PHE A C 1
ATOM 851 O O . PHE A 1 100 ? 19.482 -6.639 -34.483 1.00 87.25 100 PHE A O 1
ATOM 858 N N . ARG A 1 101 ? 17.849 -5.377 -33.575 1.00 83.19 101 ARG A N 1
ATOM 859 C CA . ARG A 1 101 ? 17.436 -4.763 -34.840 1.00 83.19 101 ARG A CA 1
ATOM 860 C C . ARG A 1 101 ? 18.515 -3.846 -35.409 1.00 83.19 101 ARG A C 1
ATOM 862 O O . ARG A 1 101 ? 18.868 -4.002 -36.565 1.00 83.19 101 ARG A O 1
ATOM 869 N N . GLU A 1 102 ? 19.080 -2.963 -34.589 1.00 84.38 102 GLU A N 1
ATOM 870 C CA . GLU A 1 102 ? 20.180 -2.071 -34.993 1.00 84.38 102 GLU A CA 1
ATOM 871 C C . GLU A 1 102 ? 21.418 -2.860 -35.453 1.00 84.38 102 GLU A C 1
ATOM 873 O O . GLU A 1 102 ? 22.047 -2.499 -36.440 1.00 84.38 102 GLU A O 1
ATOM 878 N N . GLY A 1 103 ? 21.739 -3.974 -34.784 1.00 79.12 103 GLY A N 1
ATOM 879 C CA . GLY A 1 103 ? 22.801 -4.881 -35.221 1.00 79.12 103 GLY A CA 1
ATOM 880 C C . GLY A 1 103 ? 22.492 -5.553 -36.561 1.00 79.12 103 GLY A C 1
ATOM 881 O O . GLY A 1 103 ? 23.378 -5.650 -37.400 1.00 79.12 103 GLY A O 1
ATOM 882 N N . SER A 1 104 ? 21.238 -5.962 -36.779 1.00 78.19 104 SER A N 1
ATOM 883 C CA . SER A 1 104 ? 20.781 -6.582 -38.035 1.00 78.19 104 SER A CA 1
ATOM 884 C C . SER A 1 104 ? 20.725 -5.590 -39.201 1.00 78.19 104 SER A C 1
ATOM 886 O O . SER A 1 104 ? 21.019 -5.965 -40.326 1.00 78.19 104 SER A O 1
ATOM 888 N N . GLU A 1 105 ? 20.393 -4.324 -38.941 1.00 75.06 105 GLU A N 1
ATOM 889 C CA . GLU A 1 105 ? 20.441 -3.233 -39.928 1.00 75.06 105 GLU A CA 1
ATOM 890 C C . GLU A 1 105 ? 21.889 -2.857 -40.307 1.00 75.06 105 GLU A C 1
ATOM 892 O O . GLU A 1 105 ? 22.120 -2.327 -41.390 1.00 75.06 105 GLU A O 1
ATOM 897 N N . ALA A 1 106 ? 22.867 -3.144 -39.441 1.00 72.00 106 ALA A N 1
ATOM 898 C CA . ALA A 1 106 ? 24.293 -2.940 -39.701 1.00 72.00 106 ALA A CA 1
ATOM 899 C C . ALA A 1 106 ? 25.000 -4.169 -40.315 1.00 72.00 106 ALA A C 1
ATOM 901 O O . ALA A 1 106 ? 26.198 -4.098 -40.601 1.00 72.00 106 ALA A O 1
ATOM 902 N N . LEU A 1 107 ? 24.296 -5.295 -40.497 1.00 67.50 107 LEU A N 1
ATOM 903 C CA . LEU A 1 107 ? 24.840 -6.470 -41.182 1.00 67.50 107 LEU A CA 1
ATOM 904 C C . LEU A 1 107 ? 24.926 -6.197 -42.700 1.00 67.50 107 LEU A C 1
ATOM 906 O O . LEU A 1 107 ? 23.951 -5.712 -43.275 1.00 67.50 107 LEU A O 1
ATOM 910 N N . PRO A 1 108 ? 26.063 -6.497 -43.363 1.00 60.25 108 PRO A N 1
ATOM 911 C CA . PRO A 1 108 ? 26.209 -6.300 -44.805 1.00 60.25 108 PRO A CA 1
ATOM 912 C C . PRO A 1 108 ? 25.278 -7.232 -45.598 1.00 60.25 108 PRO A C 1
ATOM 914 O O . PRO A 1 108 ? 24.881 -8.284 -45.097 1.00 60.25 108 PRO A O 1
ATOM 917 N N . ASP A 1 109 ? 24.931 -6.804 -46.818 1.00 62.66 109 ASP A N 1
ATOM 918 C CA . ASP A 1 109 ? 23.841 -7.310 -47.667 1.00 62.66 109 ASP A CA 1
ATOM 919 C C . ASP A 1 109 ? 23.578 -8.832 -47.569 1.00 62.66 109 ASP A C 1
ATOM 921 O O . ASP A 1 109 ? 24.360 -9.653 -48.046 1.00 62.66 109 ASP A O 1
ATOM 925 N N . ALA A 1 110 ? 22.403 -9.162 -47.011 1.00 66.56 110 ALA A N 1
ATOM 926 C CA . ALA A 1 110 ? 21.737 -10.470 -46.902 1.00 66.56 110 ALA A CA 1
ATOM 927 C C . ALA A 1 110 ? 22.200 -11.438 -45.786 1.00 66.56 110 ALA A C 1
ATOM 929 O O . ALA A 1 110 ? 23.049 -12.307 -45.970 1.00 66.56 110 ALA A O 1
ATOM 930 N N . ALA A 1 111 ? 21.486 -11.394 -44.653 1.00 70.12 111 ALA A N 1
ATOM 931 C CA . ALA A 1 111 ? 21.445 -12.465 -43.655 1.00 70.12 111 ALA A CA 1
ATOM 932 C C . ALA A 1 111 ? 20.069 -13.158 -43.679 1.00 70.12 111 ALA A C 1
ATOM 934 O O . ALA A 1 111 ? 19.039 -12.496 -43.567 1.00 70.12 111 ALA A O 1
ATOM 935 N N . VAL A 1 112 ? 20.041 -14.489 -43.823 1.00 72.31 112 VAL A N 1
ATOM 936 C CA . VAL A 1 112 ? 18.808 -15.300 -43.847 1.00 72.31 112 VAL A CA 1
ATOM 937 C C . VAL A 1 112 ? 18.726 -16.128 -42.565 1.00 72.31 112 VAL A C 1
ATOM 939 O O . VAL A 1 112 ? 19.662 -16.855 -42.236 1.00 72.31 112 VAL A O 1
ATOM 942 N N . VAL A 1 113 ? 17.609 -16.026 -41.837 1.00 77.00 113 VAL A N 1
ATOM 943 C CA . VAL A 1 113 ? 17.358 -16.831 -40.632 1.00 77.00 113 VAL A CA 1
ATOM 944 C C . VAL A 1 113 ? 16.704 -18.152 -41.038 1.00 77.00 113 VAL A C 1
ATOM 946 O O . VAL A 1 113 ? 15.658 -18.171 -41.687 1.00 77.00 113 VAL A O 1
ATOM 949 N N . VAL A 1 114 ? 17.330 -19.259 -40.647 1.00 85.75 114 VAL A N 1
ATOM 950 C CA . VAL A 1 114 ? 16.885 -20.629 -40.929 1.00 85.75 114 VAL A CA 1
ATOM 951 C C . VAL A 1 114 ? 16.625 -21.385 -39.625 1.00 85.75 114 VAL A C 1
ATOM 953 O O . VAL A 1 114 ? 17.361 -21.225 -38.653 1.00 85.75 114 VAL A O 1
ATOM 956 N N . ASP A 1 115 ? 15.577 -22.210 -39.602 1.00 84.06 115 ASP A N 1
ATOM 957 C CA . ASP A 1 115 ? 15.289 -23.132 -38.494 1.00 84.06 115 ASP A CA 1
ATOM 958 C C . ASP A 1 115 ? 16.339 -24.264 -38.444 1.00 84.06 115 ASP A C 1
ATOM 960 O O . ASP A 1 115 ? 17.089 -24.494 -39.391 1.00 84.06 115 ASP A O 1
ATOM 964 N N . SER A 1 116 ? 16.349 -25.033 -37.359 1.00 86.94 116 SER A N 1
ATOM 965 C CA . SER A 1 116 ? 17.088 -26.283 -37.136 1.00 86.94 116 SER A CA 1
ATOM 966 C C . SER A 1 116 ? 17.030 -27.298 -38.292 1.00 86.94 116 SER A C 1
ATOM 968 O O . SER A 1 116 ? 17.893 -28.169 -38.381 1.00 86.94 116 SER A O 1
ATOM 970 N N . LYS A 1 117 ? 16.049 -27.180 -39.198 1.00 89.19 117 LYS A N 1
ATOM 971 C CA . LYS A 1 117 ? 15.901 -27.984 -40.427 1.00 89.19 117 LYS A CA 1
ATOM 972 C C . LYS A 1 117 ? 16.390 -27.289 -41.708 1.00 89.19 117 LYS A C 1
ATOM 974 O O . LYS A 1 117 ? 16.084 -27.757 -42.798 1.00 89.19 117 LYS A O 1
ATOM 979 N N . ALA A 1 118 ? 17.111 -26.175 -41.593 1.00 84.25 118 ALA A N 1
ATOM 980 C CA . ALA A 1 118 ? 17.562 -25.333 -42.703 1.00 84.25 118 ALA A CA 1
ATOM 981 C C . ALA A 1 118 ? 16.427 -24.749 -43.576 1.00 84.25 118 ALA A C 1
ATOM 983 O O . ALA A 1 118 ? 16.649 -24.369 -44.724 1.00 84.25 118 ALA A O 1
ATOM 984 N N . CYS A 1 119 ? 15.208 -24.647 -43.038 1.00 84.31 119 CYS A N 1
ATOM 985 C CA . CYS A 1 119 ? 14.091 -23.972 -43.702 1.00 84.31 119 CYS A CA 1
ATOM 986 C C . CYS A 1 119 ? 14.073 -22.486 -43.340 1.00 84.31 119 CYS A C 1
ATOM 988 O O . CYS A 1 119 ? 14.245 -22.139 -42.170 1.00 84.31 119 CYS A O 1
ATOM 990 N N . ILE A 1 120 ? 13.862 -21.624 -44.337 1.00 83.38 120 ILE A N 1
ATOM 991 C CA . ILE A 1 120 ? 13.782 -20.171 -44.146 1.00 83.38 120 ILE A CA 1
ATOM 992 C C . ILE A 1 120 ? 12.545 -19.854 -43.304 1.00 83.38 120 ILE A C 1
ATOM 994 O O . ILE A 1 120 ? 11.454 -20.354 -43.583 1.00 83.38 120 ILE A O 1
ATOM 998 N N . ILE A 1 121 ? 12.731 -19.040 -42.266 1.00 71.12 121 ILE A N 1
ATOM 999 C C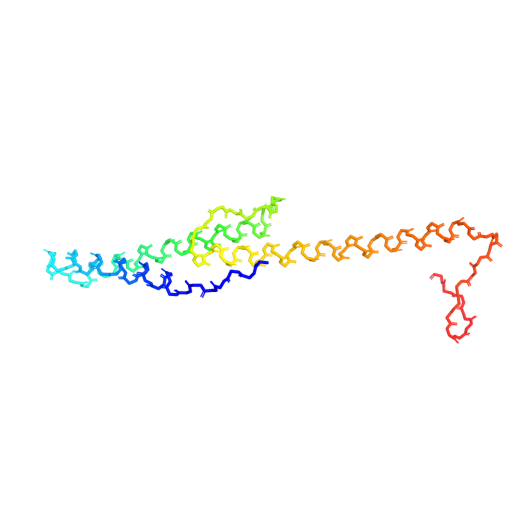A . ILE A 1 121 ? 11.647 -18.569 -41.405 1.00 71.12 121 ILE A CA 1
ATOM 1000 C C . ILE A 1 121 ? 11.200 -17.204 -41.941 1.00 71.12 121 ILE A C 1
ATOM 1002 O O . ILE A 1 121 ? 11.977 -16.250 -41.904 1.00 71.12 121 ILE A O 1
ATOM 1006 N N . TRP A 1 122 ? 9.977 -17.139 -42.470 1.00 61.97 122 TRP A N 1
ATOM 1007 C CA . TRP A 1 122 ? 9.321 -15.927 -42.985 1.00 61.97 122 TRP A CA 1
ATOM 1008 C C . TRP A 1 122 ? 8.279 -15.388 -42.009 1.00 61.97 122 TRP A C 1
ATOM 1010 O O . TRP A 1 122 ? 7.535 -16.212 -41.426 1.00 61.97 122 TRP A O 1
#

Secondary structure (DSSP, 8-state):
------HHHHHHHHHHHHHHHHHHHHHTS-HHHHHHHHHHHHHHHHHHHHHHHHHHHHH----SPPP--THHHHHHHHHHHHHHHHHHHHHHHHHHHHHHHHHHHTS-S----B-TTS-B--

Sequence (122 aa):
MYYPFSWIKSVARLVLFLIFFAIIGWYVEDMLLAVAMGATGLLLVNYWQLFKLNRWLWHSRKMSPPSVSGLWEHIYEGIYYLQRRNRNKRKELGALVKRFREGSEALPDAAVVVDSKACIIW

Foldseek 3Di:
DDDPQPVVVVVVVLVVLQVVLCVVCVVVVHNPVSNVVSVVVVVVVVVVLVVLVVCCVPPDPDLDFPDDDHPSVVVSVVVSVVVVVVVVVVVVVVVVVVVVVVVVVVDPPDDFDADPVRHTDD

pLDDT: mean 81.35, std 9.56, range [45.69, 93.62]

Radius of gyration: 27.28 Å; chains: 1; bounding box: 52×36×77 Å